Protein AF-A0A1B6H349-F1 (afdb_monomer_lite)

Radius of gyration: 26.99 Å; chains: 1; bounding box: 60×60×59 Å

Secondary structure (DSSP, 8-state):
-PPPPP-----------HHHHHHHHHHHHHHHHHHHTT---SSTTT--HHHHHHHHHHHHHHHHHHHHHHHHHTTSPTT-HHHHHHHHHHHHHHHHHHHHHHHHHHHHHHTT-

Organism: NCBI:txid1464854

Structure (mmCIF, N/CA/C/O backbone):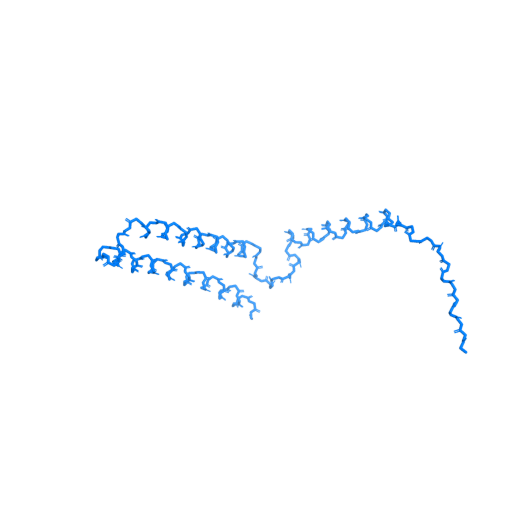
data_AF-A0A1B6H349-F1
#
_entry.id   AF-A0A1B6H349-F1
#
loop_
_atom_site.group_PDB
_atom_site.id
_atom_site.type_symbol
_atom_site.label_atom_id
_atom_site.label_alt_id
_atom_site.label_comp_id
_atom_site.label_asym_id
_atom_site.label_entity_id
_atom_site.label_seq_id
_atom_site.pdbx_PDB_ins_code
_atom_site.Cartn_x
_atom_site.Cartn_y
_atom_site.Cartn_z
_atom_site.occupancy
_atom_site.B_iso_or_equiv
_atom_site.auth_seq_id
_atom_site.auth_comp_id
_atom_site.auth_asym_id
_atom_site.auth_atom_id
_atom_site.pdbx_PDB_model_num
ATOM 1 N N . ARG A 1 1 ? 44.338 49.625 -8.734 1.00 41.75 1 ARG A N 1
ATOM 2 C CA . ARG A 1 1 ? 43.158 48.730 -8.839 1.00 41.75 1 ARG A CA 1
ATOM 3 C C . ARG A 1 1 ? 42.570 48.894 -10.240 1.00 41.75 1 ARG A C 1
ATOM 5 O O . ARG A 1 1 ? 42.061 49.977 -10.496 1.00 41.75 1 ARG A O 1
ATOM 12 N N . PRO A 1 2 ? 42.683 47.914 -11.151 1.00 37.69 2 PRO A N 1
ATOM 13 C CA . PRO A 1 2 ? 42.031 47.979 -12.459 1.00 37.69 2 PRO A CA 1
ATOM 14 C C . PRO A 1 2 ? 40.582 47.466 -12.371 1.00 37.69 2 PRO A C 1
ATOM 16 O O . PRO A 1 2 ? 40.283 46.602 -11.548 1.00 37.69 2 PRO A O 1
ATOM 19 N N . LEU A 1 3 ? 39.691 48.022 -13.195 1.00 48.78 3 LEU A N 1
ATOM 20 C CA . LEU A 1 3 ? 38.298 47.582 -13.364 1.00 48.78 3 LEU A CA 1
ATOM 21 C C . LEU A 1 3 ? 38.228 46.396 -14.353 1.00 48.78 3 LEU A C 1
ATOM 23 O O . LEU A 1 3 ? 39.031 46.363 -15.288 1.00 48.78 3 LEU A O 1
ATOM 27 N N . PRO A 1 4 ? 37.294 45.439 -14.185 1.00 45.84 4 PRO A N 1
ATOM 28 C CA . PRO A 1 4 ? 37.143 44.313 -15.106 1.00 45.84 4 PRO A CA 1
ATOM 29 C C . PRO A 1 4 ? 36.475 44.730 -16.434 1.00 45.84 4 PRO A C 1
ATOM 31 O O . PRO A 1 4 ? 35.703 45.693 -16.458 1.00 45.84 4 PRO A O 1
ATOM 34 N N . PRO A 1 5 ? 36.751 44.016 -17.544 1.00 51.03 5 PRO A N 1
ATOM 35 C CA . PRO A 1 5 ? 36.180 44.317 -18.851 1.00 51.03 5 PRO A CA 1
ATOM 36 C C . PRO A 1 5 ? 34.690 43.957 -18.898 1.00 51.03 5 PRO A C 1
ATOM 38 O O . PRO A 1 5 ? 34.271 42.895 -18.439 1.00 51.03 5 PRO A O 1
ATOM 41 N N . GLN A 1 6 ? 33.895 44.861 -19.471 1.00 54.31 6 GLN A N 1
ATOM 42 C CA . GLN A 1 6 ? 32.456 44.706 -19.665 1.00 54.31 6 GLN A CA 1
ATOM 43 C C . GLN A 1 6 ? 32.163 43.476 -20.532 1.00 54.31 6 GLN A C 1
ATOM 45 O O . GLN A 1 6 ? 32.563 43.417 -21.698 1.00 54.31 6 GLN A O 1
ATOM 50 N N . LEU A 1 7 ? 31.442 42.504 -19.970 1.00 46.34 7 LEU A N 1
ATOM 51 C CA . LEU A 1 7 ? 30.942 41.356 -20.716 1.00 46.34 7 LEU A CA 1
ATOM 52 C C . LEU A 1 7 ? 29.910 41.847 -21.734 1.00 46.34 7 LEU A C 1
ATOM 54 O O . LEU A 1 7 ? 28.814 42.295 -21.394 1.00 46.34 7 LEU A O 1
ATOM 58 N N . SER A 1 8 ? 30.312 41.787 -23.002 1.00 45.81 8 SER A N 1
ATOM 59 C CA . SER A 1 8 ? 29.476 42.073 -24.159 1.00 45.81 8 SER A CA 1
ATOM 60 C C . SER A 1 8 ? 28.200 41.236 -24.084 1.00 45.81 8 SER A C 1
ATOM 62 O O . SER A 1 8 ? 28.238 40.009 -24.174 1.00 45.81 8 SER A O 1
ATOM 64 N N . SER A 1 9 ? 27.066 41.919 -23.918 1.00 49.41 9 SER A N 1
ATOM 65 C CA . SER A 1 9 ? 25.723 41.358 -24.056 1.00 49.41 9 SER A CA 1
ATOM 66 C C . SER A 1 9 ? 25.498 40.958 -25.510 1.00 49.41 9 SER A C 1
ATOM 68 O O . SER A 1 9 ? 24.899 41.690 -26.293 1.00 49.41 9 SER A O 1
ATOM 70 N N . ARG A 1 10 ? 26.027 39.805 -25.906 1.00 47.94 10 ARG A N 1
ATOM 71 C CA . ARG A 1 10 ? 25.700 39.184 -27.183 1.00 47.94 10 ARG A CA 1
ATOM 72 C C . ARG A 1 10 ? 25.052 37.841 -26.909 1.00 47.94 10 ARG A C 1
ATOM 74 O O . ARG A 1 10 ? 25.718 36.835 -26.718 1.00 47.94 10 ARG A O 1
ATOM 81 N N . ASN A 1 11 ? 23.723 37.884 -26.964 1.00 49.16 11 ASN A N 1
ATOM 82 C CA . ASN A 1 11 ? 22.869 36.765 -27.330 1.00 49.16 11 ASN A CA 1
ATOM 83 C C . ASN A 1 11 ? 22.853 35.583 -26.350 1.00 49.16 11 ASN A C 1
ATOM 85 O O . ASN A 1 11 ? 23.217 34.468 -26.704 1.00 49.16 11 ASN A O 1
ATOM 89 N N . LEU A 1 12 ? 22.199 35.777 -25.200 1.00 44.72 12 LEU A N 1
ATOM 90 C CA . LEU A 1 12 ? 21.378 34.722 -24.577 1.00 44.72 12 LEU A CA 1
ATOM 91 C C . LEU A 1 12 ? 20.113 34.472 -25.426 1.00 44.72 12 LEU A C 1
ATOM 93 O O . LEU A 1 12 ? 19.002 34.369 -24.909 1.00 44.72 12 LEU A O 1
ATOM 97 N N . THR A 1 13 ? 20.255 34.454 -26.757 1.00 43.19 13 THR A N 1
ATOM 98 C CA . THR A 1 13 ? 19.175 34.061 -27.649 1.00 43.19 13 THR A CA 1
ATOM 99 C C . THR A 1 13 ? 18.906 32.612 -27.319 1.00 43.19 13 THR A C 1
ATOM 101 O O . THR A 1 13 ? 19.715 31.738 -27.621 1.00 43.19 13 THR A O 1
ATOM 104 N N . VAL A 1 14 ? 17.775 32.386 -26.664 1.00 53.00 14 VAL A N 1
ATOM 105 C CA . VAL A 1 14 ? 17.111 31.100 -26.528 1.00 53.00 14 VAL A CA 1
ATOM 106 C C . VAL A 1 14 ? 16.912 30.539 -27.936 1.00 53.00 14 VAL A C 1
ATOM 108 O O . VAL A 1 14 ? 15.871 30.691 -28.559 1.00 53.00 14 VAL A O 1
ATOM 111 N N . LYS A 1 15 ? 17.951 29.912 -28.470 1.00 49.03 15 LYS A N 1
ATOM 112 C CA . LYS A 1 15 ? 17.836 28.834 -29.429 1.00 49.03 15 LYS A CA 1
ATOM 113 C C . LYS A 1 15 ? 17.994 27.577 -28.594 1.00 49.03 15 LYS A C 1
ATOM 115 O O . LYS A 1 15 ? 19.054 26.968 -28.577 1.00 49.03 15 LYS A O 1
ATOM 120 N N . ARG A 1 16 ? 16.941 27.213 -27.853 1.00 54.66 16 ARG A N 1
ATOM 121 C CA . ARG A 1 16 ? 16.671 25.781 -27.699 1.00 54.66 16 ARG A CA 1
ATOM 122 C C . ARG A 1 16 ? 16.392 25.329 -29.119 1.00 54.66 16 ARG A C 1
ATOM 124 O O . ARG A 1 16 ? 15.335 25.645 -29.661 1.00 54.66 16 ARG A O 1
ATOM 131 N N . ASP A 1 17 ? 17.434 24.823 -29.761 1.00 58.56 17 ASP A N 1
ATOM 132 C CA . ASP A 1 17 ? 17.424 24.517 -31.174 1.00 58.56 17 ASP A CA 1
ATOM 133 C C . ASP A 1 17 ? 16.288 23.519 -31.421 1.00 58.56 17 ASP A C 1
ATOM 135 O O . ASP A 1 17 ? 16.045 22.611 -30.623 1.00 58.56 17 ASP A O 1
ATOM 139 N N . VAL A 1 18 ? 15.526 23.705 -32.494 1.00 58.22 18 VAL A N 1
ATOM 140 C CA . VAL A 1 18 ? 14.414 22.799 -32.826 1.00 58.22 18 VAL A CA 1
ATOM 141 C C . VAL A 1 18 ? 14.955 21.374 -33.028 1.00 58.22 18 VAL A C 1
ATOM 143 O O . VAL A 1 18 ? 14.254 20.391 -32.785 1.00 58.22 18 VAL A O 1
ATOM 146 N N . THR A 1 19 ? 16.234 21.264 -33.396 1.00 60.38 19 THR A N 1
ATOM 147 C CA . THR A 1 19 ? 17.000 20.017 -33.462 1.00 60.38 19 THR A CA 1
ATOM 148 C C . THR A 1 19 ? 17.208 19.362 -32.091 1.00 60.38 19 THR A C 1
ATOM 150 O O . THR A 1 19 ? 17.105 18.139 -32.009 1.00 60.38 19 THR A O 1
ATOM 153 N N . ASP A 1 20 ? 17.411 20.125 -31.012 1.00 74.06 20 ASP A N 1
ATOM 154 C CA . ASP A 1 20 ? 17.525 19.594 -29.645 1.00 74.06 20 ASP A CA 1
ATOM 155 C C . ASP A 1 20 ? 16.185 19.044 -29.154 1.00 74.06 20 ASP A C 1
ATOM 157 O O . ASP A 1 20 ? 16.133 17.983 -28.533 1.00 74.06 20 ASP A O 1
ATOM 161 N N . VAL A 1 21 ? 15.082 19.718 -29.493 1.00 80.38 21 VAL A N 1
ATOM 162 C CA . VAL A 1 21 ? 13.731 19.252 -29.147 1.00 80.38 21 VAL A CA 1
ATOM 163 C C . VAL A 1 21 ? 13.398 17.955 -29.885 1.00 80.38 21 VAL A C 1
ATOM 165 O O . VAL A 1 21 ? 12.930 17.006 -29.262 1.00 80.38 21 VAL A O 1
ATOM 168 N N . ARG A 1 22 ? 13.690 17.877 -31.190 1.00 84.06 22 ARG A N 1
ATOM 169 C CA . ARG A 1 22 ? 13.462 16.664 -31.997 1.00 84.06 22 ARG A CA 1
ATOM 170 C C . ARG A 1 22 ? 14.353 15.505 -31.557 1.00 84.06 22 ARG A C 1
ATOM 172 O O . ARG A 1 22 ? 13.886 14.376 -31.484 1.00 84.06 22 ARG A O 1
ATOM 179 N N . ARG A 1 23 ? 15.613 15.772 -31.202 1.00 85.12 23 ARG A N 1
ATOM 180 C CA . ARG A 1 23 ? 16.519 14.759 -30.635 1.00 85.12 23 ARG A CA 1
ATOM 181 C C . ARG A 1 23 ? 16.024 14.233 -29.294 1.00 85.12 23 ARG A C 1
ATOM 183 O O . ARG A 1 23 ? 16.074 13.028 -29.068 1.00 85.12 23 ARG A O 1
ATOM 190 N N . MET A 1 24 ? 15.541 15.117 -28.427 1.00 84.25 24 MET A N 1
ATOM 191 C CA . MET A 1 24 ? 14.965 14.733 -27.141 1.00 84.25 24 MET A CA 1
ATOM 192 C C . MET A 1 24 ? 13.691 13.905 -27.329 1.00 84.25 24 MET A C 1
ATOM 194 O O . MET A 1 24 ? 13.537 12.882 -26.676 1.00 84.25 24 MET A O 1
ATOM 198 N N . GLU A 1 25 ? 12.818 14.287 -28.261 1.00 89.12 25 GLU A N 1
ATOM 199 C CA . GLU A 1 25 ? 11.631 13.508 -28.623 1.00 89.12 25 GLU A CA 1
ATOM 200 C C . GLU A 1 25 ? 12.000 12.105 -29.127 1.00 89.12 25 GLU A C 1
ATOM 202 O O . GLU A 1 25 ? 11.470 11.122 -28.617 1.00 89.12 25 GLU A O 1
ATOM 207 N N . THR A 1 26 ? 12.960 11.980 -30.051 1.00 88.56 26 THR A N 1
ATOM 208 C CA . THR A 1 26 ? 13.445 10.669 -30.518 1.00 88.56 26 THR A CA 1
ATOM 209 C C . THR A 1 26 ? 14.034 9.841 -29.374 1.00 88.56 26 THR A C 1
ATOM 211 O O . THR A 1 26 ? 13.742 8.652 -29.270 1.00 88.56 26 THR A O 1
ATOM 214 N N . ALA A 1 27 ? 14.827 10.454 -28.492 1.00 85.94 27 ALA A N 1
ATOM 215 C CA . ALA A 1 27 ? 15.397 9.766 -27.337 1.00 85.94 27 ALA A CA 1
ATOM 216 C C . ALA A 1 27 ? 14.313 9.271 -26.364 1.00 85.94 27 ALA A C 1
ATOM 218 O O . ALA A 1 27 ? 14.414 8.157 -25.859 1.00 85.94 27 ALA A O 1
ATOM 219 N N . LEU A 1 28 ? 13.258 10.061 -26.134 1.00 89.19 28 LEU A N 1
ATOM 220 C CA . LEU A 1 28 ? 12.125 9.674 -25.290 1.00 89.19 28 LEU A CA 1
ATOM 221 C C . LEU A 1 28 ? 11.280 8.562 -25.925 1.00 89.19 28 LEU A C 1
ATOM 223 O O . LEU A 1 28 ? 10.842 7.665 -25.213 1.00 89.19 28 LEU A O 1
ATOM 227 N N . LEU A 1 29 ? 11.075 8.584 -27.246 1.00 90.94 29 LEU A N 1
ATOM 228 C CA . LEU A 1 29 ? 10.360 7.522 -27.960 1.00 90.94 29 LEU A CA 1
ATOM 229 C C . LEU A 1 29 ? 11.125 6.195 -27.920 1.00 90.94 29 LEU A C 1
ATOM 231 O O . LEU A 1 29 ? 10.521 5.169 -27.620 1.00 90.94 29 LEU A O 1
ATOM 235 N N . HIS A 1 30 ? 12.443 6.213 -28.144 1.00 85.50 30 HIS A N 1
ATOM 236 C CA . HIS A 1 30 ? 13.278 5.018 -27.979 1.00 85.50 30 HIS A CA 1
ATOM 237 C C . HIS A 1 30 ? 13.293 4.529 -26.529 1.00 85.50 30 HIS A C 1
ATOM 239 O O . HIS A 1 30 ? 13.204 3.332 -26.293 1.00 85.50 30 HIS A O 1
ATOM 245 N N . LEU A 1 31 ? 13.333 5.437 -25.549 1.00 82.94 31 LEU A N 1
ATOM 246 C CA . LEU A 1 31 ? 13.239 5.064 -24.138 1.00 82.94 31 LEU A CA 1
ATOM 247 C C . LEU A 1 31 ? 11.899 4.381 -23.821 1.00 82.94 31 LEU A C 1
ATOM 249 O O . LEU A 1 31 ? 11.870 3.403 -23.079 1.00 82.94 31 LEU A O 1
ATOM 253 N N . LEU A 1 32 ? 10.799 4.874 -24.397 1.00 82.75 32 LEU A N 1
ATOM 254 C CA . LEU A 1 32 ? 9.470 4.280 -24.257 1.00 82.75 32 LEU A CA 1
ATOM 255 C C . LEU A 1 32 ? 9.388 2.904 -24.940 1.00 82.75 32 LEU A C 1
ATOM 257 O O . LEU A 1 32 ? 8.770 1.983 -24.412 1.00 82.75 32 LEU A O 1
ATOM 261 N N . GLU A 1 33 ? 10.022 2.748 -26.101 1.00 84.00 33 GLU A N 1
ATOM 262 C CA . GLU A 1 33 ? 10.123 1.466 -26.801 1.00 84.00 33 GLU A CA 1
ATOM 263 C C . GLU A 1 33 ? 10.956 0.455 -26.002 1.00 84.00 33 GLU A C 1
ATOM 265 O O . GLU A 1 33 ? 10.533 -0.686 -25.807 1.00 84.00 33 GLU A O 1
ATOM 270 N N . ASP A 1 34 ? 12.108 0.869 -25.476 1.00 80.50 34 ASP A N 1
ATOM 271 C CA . ASP A 1 34 ? 12.947 0.048 -24.602 1.00 80.50 34 ASP A CA 1
ATOM 272 C C . ASP A 1 34 ? 12.206 -0.337 -23.316 1.00 80.50 34 ASP A C 1
ATOM 274 O O . ASP A 1 34 ? 12.380 -1.443 -22.801 1.00 80.50 34 ASP A O 1
ATOM 278 N N . PHE A 1 35 ? 11.331 0.539 -22.825 1.00 73.50 35 PHE A N 1
ATOM 279 C CA . PHE A 1 35 ? 10.473 0.282 -21.677 1.00 73.50 35 PHE A CA 1
ATOM 280 C C . PHE A 1 35 ? 9.383 -0.757 -21.979 1.00 73.50 35 PHE A C 1
ATOM 282 O O . PHE A 1 35 ? 9.280 -1.755 -21.269 1.00 73.50 35 PHE A O 1
ATOM 289 N N . HIS A 1 36 ? 8.618 -0.590 -23.063 1.00 73.94 36 HIS A N 1
ATOM 290 C CA . HIS A 1 36 ? 7.575 -1.548 -23.459 1.00 73.94 36 HIS A CA 1
ATOM 291 C C . HIS A 1 36 ? 8.136 -2.902 -23.910 1.00 73.94 36 HIS A C 1
ATOM 293 O O . HIS A 1 36 ? 7.490 -3.930 -23.725 1.00 73.94 36 HIS A O 1
ATOM 299 N N . SER A 1 37 ? 9.334 -2.919 -24.496 1.00 74.56 37 SER A N 1
ATOM 300 C CA . SER A 1 37 ? 10.010 -4.151 -24.919 1.00 74.56 37 SER A CA 1
ATOM 301 C C . SER A 1 37 ? 10.765 -4.859 -23.788 1.00 74.56 37 SER A C 1
ATOM 303 O O . SER A 1 37 ? 11.338 -5.924 -24.016 1.00 74.56 37 SER A O 1
ATOM 305 N N . GLY A 1 38 ? 10.796 -4.281 -22.580 1.00 64.75 38 GLY A N 1
ATOM 306 C CA . GLY A 1 38 ? 11.511 -4.836 -21.427 1.00 64.75 38 GLY A CA 1
ATOM 307 C C . GLY A 1 38 ? 13.042 -4.794 -21.549 1.00 64.75 38 GLY A C 1
ATOM 308 O O . GLY A 1 38 ? 13.744 -5.418 -20.754 1.00 64.75 38 GLY A O 1
ATOM 309 N N . LYS A 1 39 ? 13.589 -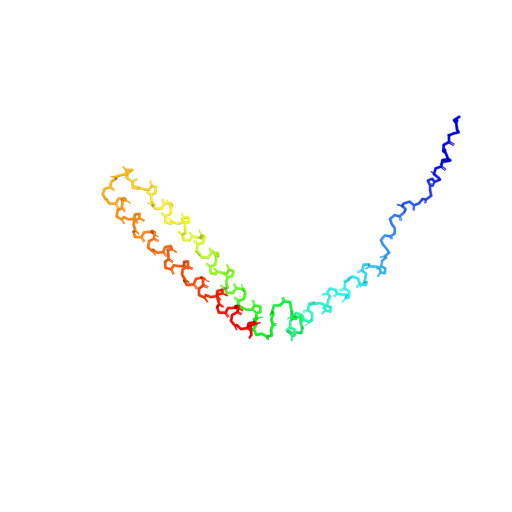4.069 -22.536 1.00 68.25 39 LYS A N 1
ATOM 310 C CA . LYS A 1 39 ? 15.038 -3.846 -22.691 1.00 68.25 39 LYS A CA 1
ATOM 311 C C . LYS A 1 39 ? 15.576 -2.879 -21.642 1.00 68.25 39 LYS A C 1
ATOM 313 O O . LYS A 1 39 ? 16.736 -3.002 -21.241 1.00 68.25 39 LYS A O 1
ATOM 318 N N . LEU A 1 40 ? 14.744 -1.941 -21.183 1.00 66.00 40 LEU A N 1
ATOM 319 C CA . LEU A 1 40 ? 15.100 -1.000 -20.130 1.00 66.00 40 LEU A CA 1
ATOM 320 C C . LEU A 1 40 ? 15.107 -1.706 -18.769 1.00 66.00 40 LEU A C 1
ATOM 322 O O . LEU A 1 40 ? 14.126 -1.710 -18.030 1.00 66.00 40 LEU A O 1
ATOM 326 N N . ARG A 1 41 ? 16.257 -2.284 -18.418 1.00 60.78 41 ARG A N 1
ATOM 327 C CA . ARG A 1 41 ? 16.516 -2.913 -17.114 1.00 60.78 41 ARG A CA 1
ATOM 32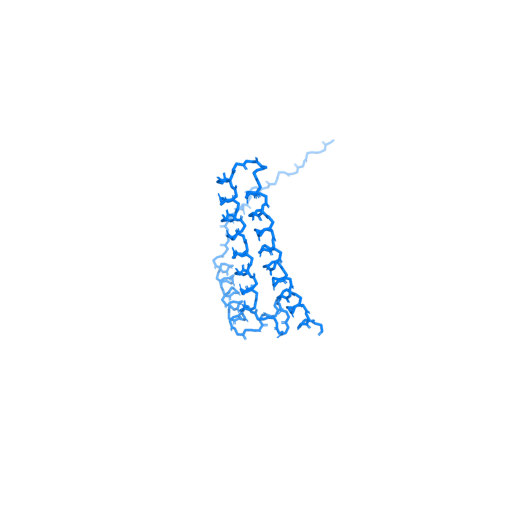8 C C . ARG A 1 41 ? 16.842 -1.866 -16.049 1.00 60.78 41 ARG A C 1
ATOM 330 O O . ARG A 1 41 ? 17.918 -1.881 -15.462 1.00 60.78 41 ARG A O 1
ATOM 337 N N . ALA A 1 42 ? 15.936 -0.918 -15.826 1.00 58.41 42 ALA A N 1
ATOM 338 C CA . ALA A 1 42 ? 16.038 -0.013 -14.677 1.00 58.41 42 ALA A CA 1
ATOM 339 C C . ALA A 1 42 ? 15.714 -0.744 -13.359 1.00 58.41 42 ALA A C 1
ATOM 341 O O . ALA A 1 42 ? 16.114 -0.302 -12.285 1.00 58.41 42 ALA A O 1
ATOM 342 N N . PHE A 1 43 ? 15.032 -1.888 -13.462 1.00 54.31 43 PHE A N 1
ATOM 343 C CA . PHE A 1 43 ? 14.569 -2.692 -12.344 1.00 54.31 43 PHE A CA 1
ATOM 344 C C . PHE A 1 43 ? 14.855 -4.165 -12.645 1.00 54.31 43 PHE A C 1
ATOM 346 O O . PHE A 1 43 ? 14.006 -4.869 -13.165 1.00 54.31 43 PHE A O 1
ATOM 353 N N . GLY A 1 44 ? 16.076 -4.628 -12.379 1.00 55.56 44 GLY A N 1
ATOM 354 C CA . GLY A 1 44 ? 16.410 -6.055 -12.427 1.00 55.56 44 GLY A CA 1
ATOM 355 C C . GLY A 1 44 ? 16.209 -6.783 -13.755 1.00 55.56 44 GLY A C 1
ATOM 356 O O . GLY A 1 44 ? 15.787 -6.232 -14.766 1.00 55.56 44 GLY A O 1
ATOM 357 N N . LYS A 1 45 ? 16.565 -8.067 -13.770 1.00 54.69 45 LYS A N 1
ATOM 358 C CA . LYS A 1 45 ? 16.302 -8.965 -14.906 1.00 54.69 45 LYS A CA 1
ATOM 359 C C . LYS A 1 45 ? 14.884 -9.551 -14.853 1.00 54.69 45 LYS A C 1
ATOM 361 O O . LYS A 1 45 ? 14.327 -9.844 -15.905 1.00 54.69 45 LYS A O 1
ATOM 366 N N . ASP A 1 46 ? 14.321 -9.651 -13.649 1.00 59.31 46 ASP A N 1
ATOM 367 C CA . ASP A 1 46 ? 13.067 -10.353 -13.351 1.00 59.31 46 ASP A CA 1
ATOM 368 C C . ASP A 1 46 ? 12.063 -9.486 -12.557 1.00 59.31 46 ASP A C 1
ATOM 370 O O . ASP A 1 46 ? 11.024 -9.981 -12.126 1.00 59.31 46 ASP A O 1
ATOM 374 N N . CYS A 1 47 ? 12.349 -8.188 -12.372 1.00 62.09 47 CYS A N 1
ATOM 375 C CA . CYS A 1 47 ? 11.416 -7.231 -11.776 1.00 62.09 47 CYS A CA 1
ATOM 376 C C . CYS A 1 47 ? 10.605 -6.557 -12.894 1.00 62.09 47 CYS A C 1
ATOM 378 O O . CYS A 1 47 ? 11.088 -5.686 -13.619 1.00 62.09 47 CYS A O 1
ATOM 380 N N . SER A 1 48 ? 9.366 -7.011 -13.087 1.00 70.12 48 SER A N 1
ATOM 381 C CA . SER A 1 48 ? 8.502 -6.475 -14.137 1.00 70.12 48 SER A CA 1
ATOM 382 C C . SER A 1 48 ? 7.866 -5.150 -13.707 1.00 70.12 48 SER A C 1
ATOM 384 O O . SER A 1 48 ? 7.570 -4.911 -12.533 1.00 70.12 48 SER A O 1
ATOM 386 N N . MET A 1 49 ? 7.586 -4.279 -14.680 1.00 73.81 49 MET A N 1
ATOM 387 C CA . MET A 1 49 ? 6.798 -3.065 -14.439 1.00 73.81 49 MET A CA 1
ATOM 388 C C . MET A 1 49 ? 5.447 -3.376 -13.774 1.00 73.81 49 MET A C 1
ATOM 390 O O . MET A 1 49 ? 4.962 -2.602 -12.946 1.00 73.81 49 MET A O 1
ATOM 394 N N . GLU A 1 50 ? 4.862 -4.524 -14.103 1.00 79.62 50 GLU A N 1
ATOM 395 C CA . GLU A 1 50 ? 3.620 -5.018 -13.516 1.00 79.62 50 GLU A CA 1
ATOM 396 C C . GLU A 1 50 ? 3.771 -5.305 -12.016 1.00 79.62 50 GLU A C 1
ATOM 398 O O . GLU A 1 50 ? 2.923 -4.889 -11.233 1.00 79.62 50 GLU A O 1
ATOM 403 N N . GLN A 1 51 ? 4.877 -5.918 -11.580 1.00 80.81 51 GLN A N 1
ATOM 404 C CA . GLN A 1 51 ? 5.135 -6.165 -10.156 1.00 80.81 51 GLN A CA 1
ATOM 405 C C . GLN A 1 51 ? 5.289 -4.863 -9.365 1.00 80.81 51 GLN A C 1
ATOM 407 O O . GLN A 1 51 ? 4.692 -4.713 -8.298 1.00 80.81 51 GLN A O 1
ATOM 412 N N . MET A 1 52 ? 6.035 -3.889 -9.895 1.00 84.56 52 MET A N 1
ATOM 413 C CA . MET A 1 52 ? 6.156 -2.572 -9.256 1.00 84.56 52 MET A CA 1
ATOM 414 C C . MET A 1 52 ? 4.824 -1.824 -9.217 1.00 84.56 52 MET A C 1
ATOM 416 O O . MET A 1 52 ? 4.505 -1.184 -8.216 1.00 84.56 52 MET A O 1
ATOM 420 N N . THR A 1 53 ? 4.028 -1.926 -10.285 1.00 86.6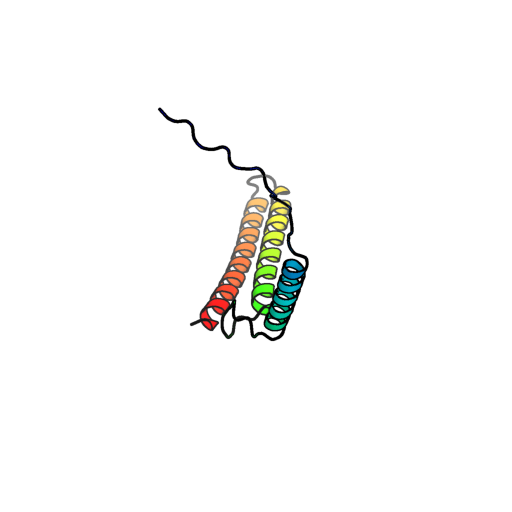9 53 THR A N 1
ATOM 421 C CA . THR A 1 53 ? 2.661 -1.390 -10.313 1.00 86.69 53 THR A CA 1
ATOM 422 C C . THR A 1 53 ? 1.815 -2.052 -9.230 1.00 86.69 53 THR A C 1
ATOM 424 O O . THR A 1 53 ? 1.180 -1.355 -8.445 1.00 86.69 53 THR A O 1
ATOM 427 N N . GLY A 1 54 ? 1.896 -3.377 -9.096 1.00 90.75 54 GLY A N 1
ATOM 428 C CA . GLY A 1 54 ? 1.211 -4.128 -8.049 1.00 90.75 54 GLY A CA 1
ATOM 429 C C . GLY A 1 54 ? 1.609 -3.693 -6.634 1.00 90.75 54 GLY A C 1
ATOM 430 O O . GLY A 1 54 ? 0.740 -3.543 -5.777 1.00 90.75 54 GLY A O 1
ATOM 431 N N . ILE A 1 55 ? 2.895 -3.429 -6.382 1.00 92.12 55 ILE A N 1
ATOM 432 C CA . ILE A 1 55 ? 3.378 -2.890 -5.097 1.00 92.12 55 ILE A CA 1
ATOM 433 C C . ILE A 1 55 ? 2.822 -1.484 -4.854 1.00 92.12 55 ILE A C 1
ATOM 435 O O . ILE A 1 55 ? 2.331 -1.200 -3.760 1.00 92.12 55 ILE A O 1
ATOM 439 N N . ARG A 1 56 ? 2.836 -0.615 -5.872 1.00 94.62 56 ARG A N 1
ATOM 440 C CA . ARG A 1 56 ? 2.259 0.734 -5.780 1.00 94.62 56 ARG A CA 1
ATOM 441 C C . ARG A 1 56 ? 0.775 0.678 -5.423 1.00 94.62 56 ARG A C 1
ATOM 443 O O . ARG A 1 56 ? 0.322 1.384 -4.529 1.00 94.62 56 ARG A O 1
ATOM 450 N N . GLU A 1 57 ? 0.015 -0.197 -6.069 1.00 96.38 57 GLU A N 1
ATOM 451 C CA . GLU A 1 57 ? -1.401 -0.373 -5.761 1.00 96.38 57 GLU A CA 1
ATOM 452 C C . GLU A 1 57 ? -1.634 -0.928 -4.351 1.00 96.38 57 GLU A C 1
ATOM 454 O O . GLU A 1 57 ? -2.585 -0.526 -3.681 1.00 96.38 57 GLU A O 1
ATOM 459 N N . GLN A 1 58 ? -0.782 -1.842 -3.871 1.00 96.50 58 GLN A N 1
ATOM 460 C CA . GLN A 1 58 ? -0.847 -2.321 -2.487 1.00 96.50 58 GLN A CA 1
ATOM 461 C C . GLN A 1 58 ? -0.638 -1.173 -1.490 1.00 96.50 58 GLN A C 1
ATOM 463 O O . GLN A 1 58 ? -1.393 -1.072 -0.523 1.00 96.50 58 GLN A O 1
ATOM 468 N N . GLN A 1 59 ? 0.316 -0.275 -1.754 1.00 97.19 59 GLN A N 1
ATOM 469 C CA . GLN A 1 59 ? 0.527 0.935 -0.953 1.00 97.19 59 GLN A CA 1
ATOM 470 C C . GLN A 1 59 ? -0.694 1.863 -0.983 1.00 97.19 59 GLN A C 1
ATOM 472 O O . GLN A 1 59 ? -1.146 2.318 0.066 1.00 97.19 59 GLN A O 1
ATOM 477 N N . GLU A 1 60 ? -1.269 2.112 -2.163 1.00 97.88 60 GLU A N 1
ATOM 478 C CA . GLU A 1 60 ? -2.473 2.941 -2.303 1.00 97.88 60 GLU A CA 1
ATOM 479 C C . GLU A 1 60 ? -3.667 2.348 -1.539 1.00 97.88 60 GLU A C 1
ATOM 481 O O . GLU A 1 60 ? -4.391 3.077 -0.858 1.00 97.88 60 GLU A O 1
ATOM 486 N N . ARG A 1 61 ? -3.872 1.026 -1.613 1.00 97.19 61 ARG A N 1
ATOM 487 C CA . ARG A 1 61 ? -4.927 0.330 -0.860 1.00 97.19 61 ARG A CA 1
ATOM 488 C C . ARG A 1 61 ? -4.709 0.422 0.646 1.00 97.19 61 ARG A C 1
ATOM 490 O O . ARG A 1 61 ? -5.665 0.691 1.367 1.00 97.19 61 ARG A O 1
ATOM 497 N N . LEU A 1 62 ? -3.475 0.243 1.113 1.00 98.06 62 LEU A N 1
ATOM 498 C CA . LEU A 1 62 ? -3.135 0.383 2.528 1.00 98.06 62 LEU A CA 1
ATOM 499 C C . LEU A 1 62 ? -3.398 1.808 3.035 1.00 98.06 62 LEU A C 1
ATOM 501 O O . LEU A 1 62 ? -3.991 1.977 4.096 1.00 98.06 62 LEU A O 1
ATOM 505 N N . ALA A 1 63 ? -3.011 2.831 2.267 1.00 97.69 63 ALA A N 1
ATOM 506 C CA . ALA A 1 63 ? -3.272 4.222 2.625 1.00 97.69 63 ALA A CA 1
ATOM 507 C C . ALA A 1 63 ? -4.779 4.511 2.713 1.00 97.69 63 ALA A C 1
ATOM 509 O O . ALA A 1 63 ? -5.236 5.124 3.676 1.00 97.69 63 ALA A O 1
ATOM 510 N N . ARG A 1 64 ? -5.566 4.026 1.741 1.00 97.94 64 ARG A N 1
ATOM 511 C CA . ARG A 1 64 ? -7.035 4.139 1.766 1.00 97.94 64 ARG A CA 1
ATOM 512 C C . ARG A 1 64 ? -7.630 3.467 3.001 1.00 97.94 64 ARG A C 1
ATOM 514 O O . ARG A 1 64 ? -8.426 4.098 3.686 1.00 97.94 64 ARG A O 1
ATOM 521 N N . LEU A 1 65 ? -7.196 2.243 3.309 1.00 97.62 65 LEU A N 1
ATOM 522 C CA . LEU A 1 65 ? -7.640 1.507 4.491 1.00 97.62 65 LEU A CA 1
ATOM 523 C C . LEU A 1 65 ? -7.320 2.273 5.782 1.00 97.62 65 LEU A C 1
ATOM 525 O O . LEU A 1 65 ? -8.180 2.401 6.642 1.00 97.62 65 LEU A O 1
ATOM 529 N N . HIS A 1 66 ? -6.118 2.839 5.905 1.00 97.44 66 HIS A N 1
ATOM 530 C CA . HIS A 1 66 ? -5.742 3.652 7.064 1.00 97.44 66 HIS A CA 1
ATOM 531 C C . HIS A 1 66 ? -6.685 4.848 7.266 1.00 97.44 66 HIS A C 1
ATOM 533 O O . HIS A 1 66 ? -7.128 5.099 8.386 1.00 97.44 66 HIS A O 1
ATOM 539 N N . PHE A 1 67 ? -7.023 5.573 6.196 1.00 97.69 67 PHE A N 1
ATOM 540 C CA . PHE A 1 67 ? -7.971 6.687 6.289 1.00 97.69 67 PHE A CA 1
ATOM 541 C C . PHE A 1 67 ? -9.395 6.229 6.624 1.00 97.69 67 PHE A C 1
ATOM 543 O O . PHE A 1 67 ? -10.057 6.876 7.429 1.00 97.69 67 PHE A O 1
ATOM 550 N N . GLU A 1 68 ? -9.861 5.128 6.033 1.00 97.44 68 GLU A N 1
ATOM 551 C CA . GLU A 1 68 ? -11.197 4.579 6.285 1.00 97.44 68 GLU A CA 1
ATOM 552 C C . GLU A 1 68 ? -11.359 4.125 7.739 1.00 97.44 68 GLU A C 1
ATOM 554 O O . GLU A 1 68 ? -12.288 4.560 8.420 1.00 97.44 68 GLU A O 1
ATOM 559 N N . LEU A 1 69 ? -10.416 3.323 8.240 1.00 96.19 69 LEU A N 1
ATOM 560 C CA . LEU A 1 69 ? -10.426 2.850 9.623 1.00 96.19 69 LEU A CA 1
ATOM 561 C C . LEU A 1 69 ? -10.263 4.008 10.612 1.00 96.19 69 LEU A C 1
ATOM 563 O O . LEU A 1 69 ? -10.925 4.026 11.645 1.00 96.19 69 LEU A O 1
ATOM 567 N N . GLY A 1 70 ? -9.430 5.002 10.285 1.00 94.75 70 GLY A N 1
ATOM 568 C CA . GLY A 1 70 ? -9.301 6.223 11.078 1.00 94.75 70 GLY A CA 1
ATOM 569 C C . GLY A 1 70 ? -10.622 6.987 11.172 1.00 94.75 70 GLY A C 1
ATOM 570 O O . GLY A 1 70 ? -11.057 7.326 12.266 1.00 94.75 70 GLY A O 1
ATOM 571 N N . ALA A 1 71 ? -11.317 7.186 10.050 1.00 95.38 71 ALA A N 1
ATOM 572 C CA . ALA A 1 71 ? -12.623 7.842 10.040 1.00 95.38 71 ALA A CA 1
ATOM 573 C C . ALA A 1 71 ? -13.687 7.056 10.826 1.00 95.38 71 ALA A C 1
ATOM 575 O O . ALA A 1 71 ? -14.516 7.660 11.503 1.00 95.38 71 ALA A O 1
ATOM 576 N N . GLN A 1 72 ? -13.658 5.720 10.768 1.00 93.25 72 GLN A N 1
ATOM 577 C CA . GLN A 1 72 ? -14.526 4.863 11.581 1.00 93.25 72 GLN A CA 1
ATOM 578 C C . GLN A 1 72 ? -14.189 4.954 13.074 1.00 93.25 72 GLN A C 1
ATOM 580 O O . GLN A 1 72 ? -15.097 4.975 13.902 1.00 93.25 72 GLN A O 1
ATOM 585 N N . GLN A 1 73 ? -12.905 5.046 13.426 1.00 93.94 73 GLN A N 1
ATOM 586 C CA . GLN A 1 73 ? -12.442 5.151 14.809 1.00 93.94 73 GLN A CA 1
ATOM 587 C C . GLN A 1 73 ? -12.943 6.431 15.496 1.00 93.94 73 GLN A C 1
ATOM 589 O O . GLN A 1 73 ? -13.310 6.384 16.670 1.00 93.94 73 GLN A O 1
ATOM 594 N N . GLU A 1 74 ? -13.016 7.545 14.763 1.00 93.38 74 GLU A N 1
ATOM 595 C CA . GLU A 1 74 ? -13.529 8.832 15.261 1.00 93.38 74 GLU A CA 1
ATOM 596 C C . GLU A 1 74 ? -15.025 8.792 15.637 1.00 93.38 74 GLU A C 1
ATOM 598 O O . GLU A 1 74 ? -15.512 9.682 16.332 1.00 93.38 74 GLU A O 1
ATOM 603 N N . LEU A 1 75 ? -15.775 7.766 15.208 1.00 93.69 75 LEU A N 1
ATOM 604 C CA . LEU A 1 75 ? -17.188 7.593 15.572 1.00 93.69 75 LEU A CA 1
ATOM 605 C C . LEU A 1 75 ? -17.375 7.058 16.998 1.00 93.69 75 LEU A C 1
ATOM 607 O O . LEU A 1 75 ? -18.466 7.173 17.563 1.00 93.69 75 LEU A O 1
ATOM 611 N N . PHE A 1 76 ? -16.338 6.460 17.584 1.00 94.25 76 PHE A N 1
ATOM 612 C CA . PHE A 1 76 ? -16.403 5.908 18.930 1.00 94.25 76 PHE A CA 1
ATOM 613 C C . PHE A 1 76 ? -16.069 6.972 19.971 1.00 94.25 76 PHE A C 1
ATOM 615 O O . PHE A 1 76 ? -15.190 7.812 19.789 1.00 94.25 76 PHE A O 1
ATOM 622 N N . THR A 1 77 ? -16.740 6.909 21.123 1.00 92.69 77 THR A N 1
ATOM 623 C CA . THR A 1 77 ? -16.367 7.758 22.258 1.00 92.69 77 THR A CA 1
ATOM 624 C C . THR A 1 77 ? -14.926 7.438 22.680 1.00 92.69 77 THR A C 1
ATOM 626 O O . THR A 1 77 ? -14.601 6.250 22.824 1.00 92.69 77 THR A O 1
ATOM 629 N N . PRO A 1 78 ? -14.064 8.449 22.905 1.00 88.44 78 PRO A N 1
ATOM 630 C CA . PRO A 1 78 ? -12.691 8.222 23.338 1.00 88.44 78 PRO A CA 1
ATOM 631 C C . PRO A 1 78 ? -12.637 7.326 24.576 1.00 88.44 78 PRO A C 1
ATOM 633 O O . PRO A 1 78 ? -13.369 7.555 25.538 1.00 88.44 78 PRO A O 1
ATOM 636 N N . LEU A 1 79 ? -11.770 6.310 24.543 1.00 90.81 79 LEU A N 1
ATOM 637 C CA . LEU A 1 79 ? -11.580 5.328 25.622 1.00 90.81 79 LEU A CA 1
ATOM 638 C C . LEU A 1 79 ? -12.817 4.477 25.962 1.00 90.81 79 LEU A C 1
ATOM 640 O O . LEU A 1 79 ? -12.827 3.803 26.991 1.00 90.81 79 LEU A O 1
ATOM 644 N N . SER A 1 80 ? -13.845 4.465 25.109 1.00 95.50 80 SER A N 1
ATOM 645 C CA . SER A 1 80 ? -14.907 3.464 25.221 1.00 95.50 80 SER A CA 1
ATOM 646 C C . SER A 1 80 ? -14.346 2.065 24.971 1.00 95.50 80 SER A C 1
ATOM 648 O O . SER A 1 80 ? -13.466 1.879 24.132 1.00 95.50 80 SER A O 1
ATOM 650 N N . GLU A 1 81 ? -14.871 1.071 25.686 1.00 95.00 81 GLU A N 1
ATOM 651 C CA . GLU A 1 81 ? -14.457 -0.328 25.536 1.00 95.00 81 GLU A CA 1
ATOM 652 C C . GLU A 1 81 ? -14.622 -0.814 24.088 1.00 95.00 81 GLU A C 1
ATOM 654 O O . GLU A 1 81 ? -13.711 -1.418 23.527 1.00 95.00 81 GLU A O 1
ATOM 659 N N . GLU A 1 82 ? -15.738 -0.455 23.448 1.00 94.56 82 GLU A N 1
ATOM 660 C CA . GLU A 1 82 ? -15.983 -0.777 22.042 1.00 94.56 82 GLU A CA 1
ATOM 661 C C . GLU A 1 82 ? -15.001 -0.056 21.106 1.00 94.56 82 GLU A C 1
ATOM 663 O O . GLU A 1 82 ? -14.453 -0.681 20.204 1.00 94.56 82 GLU A O 1
ATOM 668 N N . GLY A 1 83 ? -14.703 1.226 21.347 1.00 95.00 83 GLY A N 1
ATOM 669 C CA . GLY A 1 83 ? -13.724 1.968 20.550 1.00 95.00 83 GLY A CA 1
ATOM 670 C C . GLY A 1 83 ? -12.301 1.427 20.691 1.00 95.00 83 GLY A C 1
ATOM 671 O O . GLY A 1 83 ? -11.563 1.387 19.709 1.00 95.00 83 GLY A O 1
ATOM 672 N N . LEU A 1 84 ? -11.909 0.976 21.886 1.00 95.31 84 LEU A N 1
ATOM 673 C CA . LEU A 1 84 ? -10.613 0.331 22.115 1.00 95.31 84 LEU A CA 1
ATOM 674 C C . LEU A 1 84 ? -10.530 -1.023 21.407 1.00 95.31 84 LEU A C 1
ATOM 676 O O . LEU A 1 84 ? -9.507 -1.331 20.795 1.00 95.31 84 LEU A O 1
ATOM 680 N N . ARG A 1 85 ? -11.609 -1.812 21.461 1.00 95.81 85 ARG A N 1
ATOM 681 C CA . ARG A 1 85 ? -1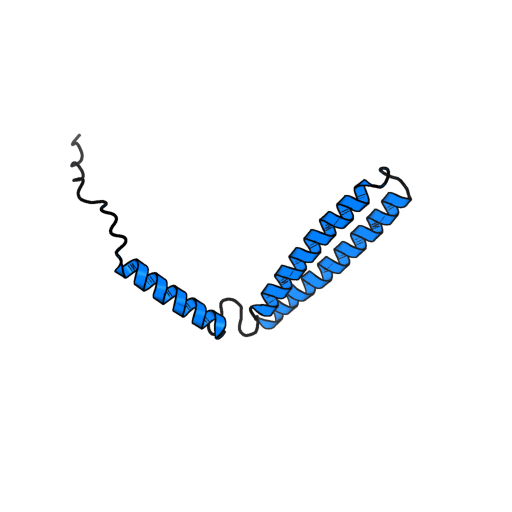1.692 -3.104 20.778 1.00 95.81 85 ARG A CA 1
ATOM 682 C C . ARG A 1 85 ? -11.630 -2.933 19.262 1.00 95.81 85 ARG A C 1
ATOM 684 O O . ARG A 1 85 ? -10.781 -3.548 18.624 1.00 95.81 85 ARG A O 1
ATOM 691 N N . GLN A 1 86 ? -12.419 -2.010 18.714 1.00 95.50 86 GLN A N 1
ATOM 692 C CA . GLN A 1 86 ? -12.371 -1.673 17.293 1.00 95.50 86 GLN A CA 1
ATOM 693 C C . GLN A 1 86 ? -10.993 -1.140 16.881 1.00 95.50 86 GLN A C 1
ATOM 695 O O . GLN A 1 86 ? -10.482 -1.510 15.829 1.00 95.50 86 GLN A O 1
ATOM 700 N N . GLY A 1 87 ? -10.346 -0.326 17.719 1.00 95.25 87 GLY A N 1
ATOM 701 C CA . GLY A 1 87 ? -8.992 0.167 17.462 1.00 95.25 87 GLY A CA 1
ATOM 702 C C . GLY A 1 87 ? -7.952 -0.952 17.385 1.00 95.25 87 GLY A C 1
ATOM 703 O O . GLY A 1 87 ? -7.075 -0.919 16.520 1.00 95.25 87 GLY A O 1
ATOM 704 N N . ALA A 1 88 ? -8.068 -1.971 18.240 1.00 96.06 88 ALA A N 1
ATOM 705 C CA . ALA A 1 88 ? -7.214 -3.154 18.179 1.00 96.06 88 ALA A CA 1
ATOM 706 C C . ALA A 1 88 ? -7.433 -3.951 16.880 1.00 96.06 88 ALA A C 1
ATOM 708 O O . ALA A 1 88 ? -6.459 -4.313 16.213 1.00 96.06 88 ALA A O 1
ATOM 709 N N . ASP A 1 89 ? -8.691 -4.152 16.479 1.00 96.75 89 ASP A N 1
ATOM 710 C CA . ASP A 1 89 ? -9.042 -4.840 15.231 1.00 96.75 89 ASP A CA 1
ATOM 711 C C . ASP A 1 89 ? -8.542 -4.063 14.000 1.00 96.75 89 ASP A C 1
ATOM 713 O O . ASP A 1 89 ? -7.939 -4.636 13.087 1.00 96.75 89 ASP A O 1
ATOM 717 N N . ASN A 1 90 ? -8.694 -2.736 14.012 1.00 96.88 90 ASN A N 1
ATOM 718 C CA . ASN A 1 90 ? -8.196 -1.837 12.971 1.00 96.88 90 ASN A CA 1
ATOM 719 C C . ASN A 1 90 ? -6.671 -1.956 12.815 1.00 96.88 90 ASN A C 1
ATOM 721 O O . ASN A 1 90 ? -6.159 -2.105 11.702 1.00 96.88 90 ASN A O 1
ATOM 725 N N . MET A 1 91 ? -5.936 -1.937 13.930 1.00 97.00 91 MET A N 1
ATOM 726 C CA . MET A 1 91 ? -4.481 -2.107 13.933 1.00 97.00 91 MET A CA 1
ATOM 727 C C . MET A 1 91 ? -4.060 -3.483 13.412 1.00 97.00 91 MET A C 1
ATOM 729 O O . MET A 1 91 ? -3.100 -3.572 12.645 1.00 97.00 91 MET A O 1
ATOM 733 N N . SER A 1 92 ? -4.792 -4.542 13.765 1.00 97.81 92 SER A N 1
ATOM 734 C CA . SER A 1 92 ? -4.544 -5.890 13.245 1.00 97.81 92 SER A CA 1
ATOM 735 C C . SER A 1 92 ? -4.684 -5.942 11.718 1.00 97.81 92 SER A C 1
ATOM 737 O O . SER A 1 92 ? -3.792 -6.441 11.026 1.00 97.81 92 SER A O 1
ATOM 739 N N . ALA A 1 93 ? -5.744 -5.342 11.166 1.00 97.25 93 ALA A N 1
ATOM 740 C CA . ALA A 1 93 ? -5.969 -5.282 9.721 1.00 97.25 93 ALA A CA 1
ATOM 741 C C . ALA A 1 93 ? -4.876 -4.491 8.972 1.00 97.25 93 ALA A C 1
ATOM 743 O O . ALA A 1 93 ? -4.445 -4.888 7.878 1.00 97.25 93 ALA A O 1
ATOM 744 N N . LEU A 1 94 ? -4.403 -3.387 9.562 1.00 98.06 94 LEU A N 1
ATOM 745 C CA . LEU A 1 94 ? -3.300 -2.593 9.016 1.00 98.06 94 LEU A CA 1
ATOM 746 C C . LEU A 1 94 ? -1.982 -3.369 9.036 1.00 98.06 94 LEU A C 1
ATOM 748 O O . LEU A 1 94 ? -1.283 -3.391 8.023 1.00 98.06 94 LEU A O 1
ATOM 752 N N . MET A 1 95 ? -1.668 -4.050 10.141 1.00 98.00 95 MET A N 1
ATOM 753 C CA . MET A 1 95 ? -0.465 -4.877 10.257 1.00 98.00 95 MET A CA 1
ATOM 754 C C . MET A 1 95 ? -0.457 -6.023 9.243 1.00 98.00 95 MET A C 1
ATOM 756 O O . MET A 1 95 ? 0.525 -6.178 8.522 1.00 98.00 95 MET A O 1
ATOM 760 N N . ALA A 1 96 ? -1.566 -6.749 9.092 1.00 97.31 96 ALA A N 1
ATOM 761 C CA . ALA A 1 96 ? -1.679 -7.817 8.096 1.00 97.31 96 ALA A CA 1
ATOM 762 C C . ALA A 1 96 ? -1.532 -7.298 6.650 1.00 97.31 96 ALA A C 1
ATOM 764 O O . ALA A 1 96 ? -1.036 -7.985 5.755 1.00 97.31 96 ALA A O 1
ATOM 765 N N . SER A 1 97 ? -1.975 -6.069 6.377 1.00 96.94 97 SER A N 1
ATOM 766 C CA . SER A 1 97 ? -1.807 -5.449 5.057 1.00 96.94 97 SER A CA 1
ATOM 767 C C . SER A 1 97 ? -0.377 -4.956 4.818 1.00 96.94 97 SER A C 1
ATOM 769 O O . SER A 1 97 ? 0.127 -5.092 3.704 1.00 96.94 97 SER A O 1
ATOM 771 N N . LEU A 1 98 ? 0.290 -4.447 5.857 1.00 97.81 98 LEU A N 1
ATOM 772 C CA . LEU A 1 98 ? 1.710 -4.090 5.831 1.00 97.81 98 LEU A CA 1
ATOM 773 C C . LEU A 1 98 ? 2.613 -5.309 5.628 1.00 97.81 98 LEU A C 1
ATOM 775 O O . LEU A 1 98 ? 3.551 -5.233 4.841 1.00 97.81 98 LEU A O 1
ATOM 779 N N . GLU A 1 99 ? 2.318 -6.430 6.284 1.00 97.19 99 GLU A N 1
ATOM 780 C CA . GLU A 1 99 ? 3.069 -7.681 6.139 1.00 97.19 99 GLU A CA 1
ATOM 781 C C . GLU A 1 99 ? 3.030 -8.187 4.690 1.00 97.19 99 GLU A C 1
ATOM 783 O O . GLU A 1 99 ? 4.075 -8.390 4.077 1.00 97.19 99 GLU A O 1
ATOM 788 N N . ARG A 1 100 ? 1.839 -8.247 4.077 1.00 96.12 100 ARG A N 1
ATOM 789 C CA . ARG A 1 100 ? 1.685 -8.621 2.657 1.00 96.12 100 ARG A CA 1
ATOM 790 C C . ARG A 1 100 ? 2.438 -7.690 1.701 1.00 96.12 100 ARG A C 1
ATOM 792 O O . ARG A 1 100 ? 3.004 -8.149 0.702 1.00 96.12 100 ARG A O 1
ATOM 799 N N . LEU A 1 101 ? 2.445 -6.388 1.993 1.00 95.69 101 LEU A N 1
ATOM 800 C CA . LEU A 1 101 ? 3.222 -5.412 1.229 1.00 95.69 101 LEU A CA 1
ATOM 801 C C . LEU A 1 101 ? 4.727 -5.663 1.388 1.00 95.69 101 LEU A C 1
ATOM 803 O O . LEU A 1 101 ? 5.451 -5.657 0.393 1.00 95.69 101 LEU A O 1
ATOM 807 N N . SER A 1 102 ? 5.184 -5.925 2.614 1.00 95.12 102 SER A N 1
ATOM 808 C CA . SER A 1 102 ? 6.578 -6.254 2.918 1.00 95.12 102 SER A CA 1
ATOM 809 C C . SER A 1 102 ? 7.030 -7.504 2.167 1.00 95.12 102 SER A C 1
ATOM 811 O O . SER A 1 102 ? 8.043 -7.453 1.476 1.00 95.12 102 SER A O 1
ATOM 813 N N . GLU A 1 103 ? 6.248 -8.586 2.203 1.00 93.31 103 GLU A N 1
ATOM 814 C CA . GLU A 1 103 ? 6.536 -9.801 1.434 1.00 93.31 103 GLU A CA 1
ATOM 815 C C . GLU A 1 103 ? 6.632 -9.524 -0.072 1.00 93.31 103 GLU A C 1
ATOM 817 O O . GLU A 1 103 ? 7.491 -10.073 -0.760 1.00 93.31 103 GLU A O 1
ATOM 822 N N . SER A 1 104 ? 5.754 -8.670 -0.610 1.00 90.94 104 SER A N 1
ATOM 823 C CA . SER A 1 104 ? 5.768 -8.319 -2.035 1.00 90.94 104 SER A CA 1
ATOM 824 C C . SER A 1 104 ? 7.044 -7.566 -2.428 1.00 90.94 104 SER A C 1
ATOM 826 O O . SER A 1 104 ? 7.601 -7.822 -3.495 1.00 90.94 104 SER A O 1
ATOM 828 N N . ILE A 1 105 ? 7.530 -6.671 -1.561 1.00 88.38 105 ILE A N 1
ATOM 829 C CA . ILE A 1 105 ? 8.788 -5.933 -1.750 1.00 88.38 105 ILE A CA 1
ATOM 830 C C . ILE A 1 105 ? 9.995 -6.863 -1.592 1.00 88.38 105 ILE A C 1
ATOM 832 O O . ILE A 1 105 ? 10.924 -6.805 -2.393 1.00 88.38 105 ILE A O 1
ATOM 836 N N . GLU A 1 106 ? 9.983 -7.747 -0.595 1.00 86.81 106 GLU A N 1
ATOM 837 C CA . GLU A 1 106 ? 11.060 -8.714 -0.384 1.00 86.81 106 GLU A CA 1
ATOM 838 C C . GLU A 1 106 ? 11.215 -9.635 -1.595 1.00 86.81 106 GLU A C 1
ATOM 840 O O . GLU A 1 106 ? 12.315 -9.761 -2.134 1.00 86.81 106 GLU A O 1
ATOM 845 N N . ARG A 1 107 ? 10.103 -10.179 -2.108 1.00 83.75 107 ARG A N 1
ATOM 846 C CA . ARG A 1 107 ? 10.100 -10.982 -3.339 1.00 83.75 107 ARG A CA 1
ATOM 847 C C . ARG A 1 107 ? 10.703 -10.206 -4.508 1.00 83.75 107 ARG A C 1
ATOM 849 O O . ARG A 1 107 ? 11.530 -10.760 -5.225 1.00 83.75 107 ARG A O 1
ATOM 856 N N . LEU A 1 108 ? 10.366 -8.921 -4.666 1.00 78.50 108 LEU A N 1
ATOM 857 C CA . LEU A 1 108 ? 10.943 -8.048 -5.700 1.00 78.50 108 LEU A CA 1
ATOM 858 C C . LEU A 1 108 ? 12.481 -7.981 -5.633 1.00 78.50 108 LEU A C 1
ATOM 860 O O . LEU A 1 108 ? 13.154 -7.871 -6.660 1.00 78.50 108 LEU A O 1
ATOM 864 N N . HIS A 1 109 ? 13.042 -8.021 -4.424 1.00 69.00 109 HIS A N 1
ATOM 865 C CA . HIS A 1 109 ? 14.483 -7.957 -4.190 1.00 69.00 109 HIS A CA 1
ATOM 866 C C . HIS A 1 109 ? 15.159 -9.330 -4.314 1.00 69.00 109 HIS A C 1
ATOM 868 O O . HIS A 1 109 ? 16.290 -9.405 -4.792 1.00 69.00 109 HIS A O 1
ATOM 874 N N . SER A 1 110 ? 14.479 -10.423 -3.956 1.00 63.56 110 SER A N 1
ATOM 875 C CA . SER A 1 110 ? 15.006 -11.785 -4.127 1.00 63.56 110 SER A CA 1
ATOM 876 C C . SER A 1 110 ? 15.194 -12.166 -5.598 1.00 63.56 110 SER A C 1
ATOM 878 O O . SER A 1 110 ? 16.135 -12.879 -5.920 1.00 63.56 110 SER A O 1
ATOM 880 N N . PHE A 1 111 ? 14.362 -11.643 -6.504 1.00 56.56 111 PHE A N 1
ATOM 881 C CA . PHE A 1 111 ? 14.543 -11.796 -7.957 1.00 56.56 111 PHE A CA 1
ATOM 882 C C . PHE A 1 111 ? 15.684 -10.933 -8.540 1.00 56.56 111 PHE A C 1
ATOM 884 O O . PHE A 1 111 ? 15.954 -10.984 -9.738 1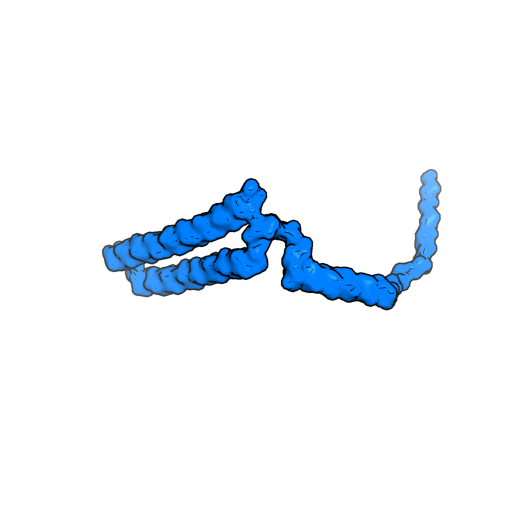.00 56.56 111 PHE A O 1
ATOM 891 N N . ASN A 1 112 ? 16.337 -10.111 -7.712 1.00 50.69 112 ASN A N 1
ATOM 892 C CA . ASN A 1 112 ? 17.459 -9.251 -8.096 1.00 50.69 112 ASN A CA 1
ATOM 893 C C . ASN A 1 112 ? 18.832 -9.756 -7.608 1.00 50.69 112 ASN A C 1
ATOM 895 O O . ASN A 1 112 ? 19.833 -9.121 -7.943 1.00 50.69 112 ASN A O 1
ATOM 899 N N . SER A 1 113 ? 18.890 -10.843 -6.821 1.00 45.94 113 SER A N 1
ATOM 900 C CA . SER A 1 113 ? 20.140 -11.445 -6.308 1.00 45.94 113 SER A CA 1
ATOM 901 C C . SER A 1 113 ? 20.597 -12.657 -7.113 1.00 45.94 113 SER A C 1
ATOM 903 O O . SER A 1 113 ? 19.726 -13.403 -7.609 1.00 45.94 113 SER A O 1
#

Foldseek 3Di:
DDDDDDDPPDDPPPPPPVVVVVVVVVVVVVVVVCLVVVVPPPQAPPQHPVLVVVLVVLVVVLVVLVVVLVVVLVVDDPPDPVSVVSVVVSVVVSVVSVVVSVVSVVVSVVRRD

pLDDT: mean 79.69, std 18.57, range [37.69, 98.06]

InterPro domains:
  IPR025271 Coiled-coil domain-containing protein 28 [PF13270] (19-106)
  IPR025271 Coiled-coil domain-containing protein 28 [PTHR13400] (17-111)

Sequence (113 aa):
RPLPPQLSSRNLTVKRDVTDVRRMETALLHLLEDFHSGKLRAFGKDCSMEQMTGIREQQERLARLHFELGAQQELFTPLSEEGLRQGADNMSALMASLERLSESIERLHSFNS